Protein AF-A0A2X2SPV6-F1 (afdb_monomer_lite)

pLDDT: mean 94.27, std 5.07, range [60.59, 97.88]

Sequence (86 aa):
MILKEIQQSIEAVTGEPLKGSLDNKKIFCGLARKHDNASQSKIAEYLQIPLSNISYYLKQHAILSKTIGYSYVFKQIEADLIHRCQ

Structure (mmCIF, N/CA/C/O backbone):
data_AF-A0A2X2SPV6-F1
#
_entry.id   AF-A0A2X2SPV6-F1
#
loop_
_atom_site.group_PDB
_atom_site.id
_atom_site.type_symbol
_atom_site.label_atom_id
_atom_site.label_alt_id
_atom_site.label_comp_id
_atom_site.label_asym_id
_atom_site.label_entity_id
_atom_site.label_seq_id
_atom_site.pdbx_PDB_ins_code
_atom_site.Cartn_x
_atom_site.Cartn_y
_atom_site.Cartn_z
_atom_site.occupancy
_atom_site.B_iso_or_equiv
_atom_site.auth_seq_id
_atom_site.auth_comp_id
_atom_site.auth_asym_id
_atom_site.auth_atom_id
_atom_site.pdbx_PDB_model_num
ATOM 1 N N . MET A 1 1 ? -14.890 3.668 -3.213 1.00 60.59 1 MET A N 1
ATOM 2 C CA . MET A 1 1 ? -14.888 2.410 -3.984 1.00 60.59 1 MET A CA 1
ATOM 3 C C . MET A 1 1 ? -13.481 2.035 -4.460 1.00 60.59 1 MET A C 1
ATOM 5 O O . MET A 1 1 ? -13.183 0.856 -4.471 1.00 60.59 1 MET A O 1
ATOM 9 N N . ILE A 1 2 ? -12.570 2.994 -4.689 1.00 87.19 2 ILE A N 1
ATOM 10 C CA . ILE A 1 2 ? -11.179 2.725 -5.112 1.00 87.19 2 ILE A CA 1
ATOM 11 C C . ILE A 1 2 ? -10.317 1.962 -4.085 1.00 87.19 2 ILE A C 1
ATOM 13 O O . ILE A 1 2 ? -9.504 1.138 -4.482 1.00 87.19 2 ILE A O 1
ATOM 17 N N . LEU A 1 3 ? -10.481 2.178 -2.772 1.00 93.81 3 LEU A N 1
ATOM 18 C CA . LEU A 1 3 ? -9.616 1.526 -1.765 1.00 93.81 3 LEU A CA 1
ATOM 19 C C . LEU A 1 3 ? -9.635 -0.011 -1.841 1.00 93.81 3 LEU A C 1
ATOM 21 O O . LEU A 1 3 ? -8.600 -0.643 -1.649 1.00 93.81 3 LEU A O 1
ATOM 25 N N . LYS A 1 4 ? -10.788 -0.602 -2.169 1.00 94.75 4 LYS A N 1
ATOM 26 C CA . LYS A 1 4 ? -10.914 -2.051 -2.345 1.00 94.75 4 LYS A CA 1
ATOM 27 C C . LYS A 1 4 ? -10.144 -2.534 -3.576 1.00 94.75 4 LYS A C 1
ATOM 29 O O . LYS A 1 4 ? -9.398 -3.500 -3.475 1.00 94.75 4 LYS A O 1
ATOM 34 N N . GLU A 1 5 ? -10.266 -1.825 -4.694 1.00 95.56 5 GLU A N 1
ATOM 35 C CA . GLU A 1 5 ? -9.563 -2.160 -5.939 1.00 95.56 5 GLU A CA 1
ATOM 36 C C . GLU A 1 5 ? -8.044 -2.007 -5.804 1.00 95.56 5 GLU A C 1
ATOM 38 O O . GLU A 1 5 ? -7.285 -2.844 -6.292 1.00 95.56 5 GLU A O 1
ATOM 43 N N . ILE A 1 6 ? -7.579 -0.998 -5.056 1.00 96.81 6 ILE A N 1
ATOM 44 C CA . ILE A 1 6 ? -6.155 -0.852 -4.717 1.00 96.81 6 ILE A CA 1
ATOM 45 C C . ILE A 1 6 ? -5.669 -2.071 -3.931 1.00 96.81 6 ILE A C 1
ATOM 47 O O . ILE A 1 6 ? -4.617 -2.619 -4.252 1.00 96.81 6 ILE A O 1
ATOM 51 N N . GLN A 1 7 ? -6.414 -2.503 -2.907 1.00 96.81 7 GLN A N 1
ATOM 52 C CA . GLN A 1 7 ? -6.045 -3.693 -2.141 1.00 96.81 7 GLN A CA 1
ATOM 53 C C . GLN A 1 7 ? -5.961 -4.924 -3.048 1.00 96.81 7 GLN A C 1
ATOM 55 O O . GLN A 1 7 ? -4.955 -5.627 -3.012 1.00 96.81 7 GLN A O 1
ATOM 60 N N . GLN A 1 8 ? -6.983 -5.161 -3.870 1.00 96.62 8 GLN A N 1
ATOM 61 C CA . GLN A 1 8 ? -7.025 -6.319 -4.762 1.00 96.62 8 GLN A CA 1
ATOM 62 C C . GLN A 1 8 ? -5.868 -6.319 -5.764 1.00 96.62 8 GLN A C 1
ATOM 64 O O . GLN A 1 8 ? -5.270 -7.366 -5.990 1.00 96.62 8 GLN A O 1
ATOM 69 N N . SER A 1 9 ? -5.503 -5.154 -6.302 1.00 97.31 9 SER A N 1
ATOM 70 C CA . SER A 1 9 ? -4.378 -5.035 -7.238 1.00 97.31 9 SER A CA 1
ATOM 71 C C . SER A 1 9 ? -3.038 -5.344 -6.564 1.00 97.31 9 SER A C 1
ATOM 73 O O . SER A 1 9 ? -2.187 -6.030 -7.126 1.00 97.31 9 SER A O 1
ATOM 75 N N . ILE A 1 10 ? -2.848 -4.888 -5.321 1.00 97.00 10 ILE A N 1
ATOM 76 C CA . ILE A 1 10 ? -1.646 -5.204 -4.533 1.00 97.00 10 ILE A CA 1
ATOM 77 C C . ILE A 1 10 ? -1.554 -6.708 -4.273 1.00 97.00 10 ILE A C 1
ATOM 79 O O . ILE A 1 10 ? -0.502 -7.305 -4.494 1.00 97.00 10 ILE A O 1
ATOM 83 N N . GLU A 1 11 ? -2.643 -7.317 -3.808 1.00 97.31 11 GLU A N 1
ATOM 84 C CA . GLU A 1 11 ? -2.678 -8.739 -3.457 1.00 97.31 11 GLU A CA 1
ATOM 85 C C . GLU A 1 11 ? -2.505 -9.629 -4.698 1.00 97.31 11 GLU A C 1
ATOM 87 O O . GLU A 1 11 ? -1.796 -10.630 -4.634 1.00 97.31 11 GLU A O 1
ATOM 92 N N . ALA A 1 12 ? -3.061 -9.231 -5.846 1.00 97.06 12 ALA A N 1
ATOM 93 C CA . ALA A 1 12 ? -2.904 -9.948 -7.110 1.00 97.06 12 ALA A CA 1
ATOM 94 C C . ALA A 1 12 ? -1.465 -9.906 -7.650 1.00 97.06 12 ALA A C 1
ATOM 96 O O . ALA A 1 12 ? -0.952 -10.926 -8.102 1.00 97.06 12 ALA A O 1
ATOM 97 N N . VAL A 1 13 ? -0.807 -8.743 -7.600 1.00 96.75 13 VAL A N 1
ATOM 98 C CA . VAL A 1 13 ? 0.543 -8.564 -8.163 1.00 96.75 13 VAL A CA 1
ATOM 99 C C . VAL A 1 13 ? 1.631 -9.108 -7.241 1.00 96.75 13 VAL A C 1
ATOM 101 O O . VAL A 1 13 ? 2.612 -9.677 -7.711 1.00 96.75 13 VAL A O 1
ATOM 104 N N . THR A 1 14 ? 1.482 -8.934 -5.927 1.00 94.56 14 THR A N 1
ATOM 105 C CA . THR A 1 14 ? 2.503 -9.367 -4.957 1.00 94.56 14 THR A CA 1
ATOM 106 C C . THR A 1 14 ? 2.306 -10.802 -4.479 1.00 94.56 14 THR A C 1
ATOM 108 O O . THR A 1 14 ? 3.248 -11.399 -3.967 1.00 94.56 14 THR A O 1
ATOM 111 N N . GLY A 1 15 ? 1.098 -11.358 -4.619 1.00 94.75 15 GLY A N 1
ATOM 112 C CA . GLY A 1 15 ? 0.732 -12.651 -4.038 1.00 94.75 15 GLY A CA 1
ATOM 113 C C . GLY A 1 15 ? 0.637 -12.635 -2.508 1.00 94.75 15 GLY A C 1
ATOM 114 O O . GLY A 1 15 ? 0.427 -13.681 -1.897 1.00 94.75 15 GLY A O 1
ATOM 115 N N . GLU A 1 16 ? 0.783 -11.465 -1.877 1.00 93.69 16 GLU A N 1
ATOM 116 C CA . GLU A 1 16 ? 0.792 -11.303 -0.427 1.00 93.69 16 GLU A CA 1
ATOM 117 C C . GLU A 1 16 ? -0.390 -10.457 0.057 1.00 93.69 16 GLU A C 1
ATOM 119 O O . GLU A 1 16 ? -0.729 -9.442 -0.559 1.00 93.69 16 GLU A O 1
ATOM 124 N N . PRO A 1 17 ? -0.985 -10.794 1.216 1.00 93.88 17 PRO A N 1
ATOM 125 C CA . PRO A 1 17 ? -2.062 -10.003 1.791 1.00 93.88 17 PRO A CA 1
ATOM 126 C C . PRO A 1 17 ? -1.583 -8.594 2.161 1.00 93.88 17 PRO A C 1
ATOM 128 O O . PRO A 1 17 ? -0.529 -8.415 2.782 1.00 93.88 17 PRO A O 1
ATOM 131 N N . LEU A 1 18 ? -2.415 -7.578 1.901 1.00 93.75 18 LEU A N 1
ATOM 132 C CA . LEU A 1 18 ? -2.094 -6.178 2.212 1.00 93.75 18 LEU A CA 1
ATOM 133 C C . LEU A 1 18 ? -1.738 -5.972 3.694 1.00 93.75 18 LEU A C 1
ATOM 135 O O . LEU A 1 18 ? -0.841 -5.203 4.043 1.00 93.75 18 LEU A O 1
ATOM 139 N N . LYS A 1 19 ? -2.434 -6.673 4.597 1.00 86.19 19 LYS A N 1
ATOM 140 C CA . LYS A 1 19 ? -2.211 -6.552 6.045 1.00 86.19 19 LYS A CA 1
ATOM 141 C C . LYS A 1 19 ? -0.870 -7.144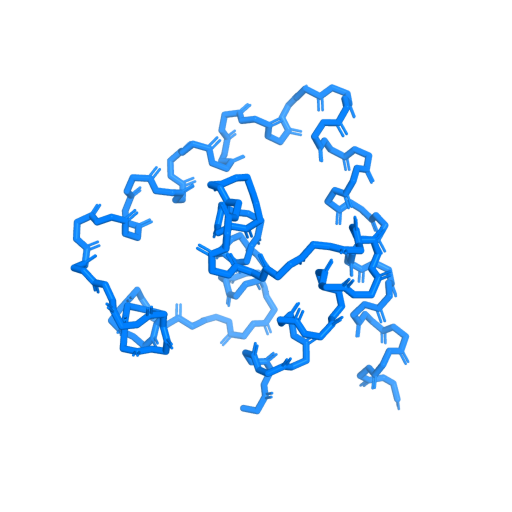 6.504 1.00 86.19 19 LYS A C 1
ATOM 143 O O . LYS A 1 19 ? -0.379 -6.710 7.550 1.00 86.19 19 LYS A O 1
ATOM 148 N N . GLY A 1 20 ? -0.282 -8.073 5.746 1.00 82.19 20 GLY A N 1
ATOM 149 C CA . GLY A 1 20 ? 0.933 -8.806 6.117 1.00 82.19 20 GLY A CA 1
ATOM 150 C C . GLY A 1 20 ? 2.241 -8.076 5.807 1.00 82.19 20 GLY A C 1
ATOM 151 O O . GLY A 1 20 ? 3.218 -8.262 6.525 1.00 82.19 20 GLY A O 1
ATOM 152 N N . SER A 1 21 ? 2.251 -7.189 4.807 1.00 92.31 21 SER A N 1
ATOM 153 C CA . SER A 1 21 ? 3.474 -6.530 4.329 1.00 92.31 21 SER A CA 1
ATOM 154 C C . SER A 1 21 ? 3.472 -5.021 4.594 1.00 92.31 21 SER A C 1
ATOM 156 O O . SER A 1 21 ? 2.525 -4.295 4.274 1.00 92.31 21 SER A O 1
ATOM 158 N N . LEU A 1 22 ? 4.558 -4.519 5.195 1.00 94.00 22 LEU A N 1
ATOM 159 C CA . LEU A 1 22 ? 4.753 -3.080 5.406 1.00 94.00 22 LEU A CA 1
ATOM 160 C C . LEU A 1 22 ? 4.923 -2.335 4.083 1.00 94.00 22 LEU A C 1
ATOM 162 O O . LEU A 1 22 ? 4.449 -1.206 3.965 1.00 94.00 22 LEU A O 1
ATOM 166 N N . ASP A 1 23 ? 5.576 -2.945 3.097 1.00 94.44 23 ASP A N 1
ATOM 167 C CA . ASP A 1 23 ? 5.756 -2.321 1.789 1.00 94.44 23 ASP A CA 1
ATOM 168 C C . ASP A 1 23 ? 4.435 -2.243 1.030 1.00 94.44 23 ASP A C 1
ATOM 170 O O . ASP A 1 23 ? 4.117 -1.180 0.493 1.00 94.44 23 ASP A O 1
ATOM 174 N N . ASN A 1 24 ? 3.595 -3.276 1.131 1.00 96.50 24 ASN A N 1
ATOM 175 C CA . ASN A 1 24 ? 2.239 -3.257 0.585 1.00 96.50 24 ASN A CA 1
ATOM 176 C C . ASN A 1 24 ? 1.395 -2.141 1.213 1.00 96.50 24 ASN A C 1
ATOM 178 O O . ASN A 1 24 ? 0.734 -1.394 0.494 1.00 96.50 24 ASN A O 1
ATOM 182 N N . LYS A 1 25 ? 1.479 -1.931 2.534 1.00 97.12 25 LYS A N 1
ATOM 183 C CA . LYS A 1 25 ? 0.801 -0.801 3.203 1.00 97.12 25 LYS A CA 1
ATOM 184 C C . LYS A 1 25 ? 1.303 0.560 2.716 1.00 97.12 25 LYS A C 1
ATOM 186 O O . LYS A 1 25 ? 0.498 1.473 2.531 1.00 97.12 25 LYS A O 1
ATOM 191 N N . LYS A 1 26 ? 2.611 0.713 2.477 1.00 97.81 26 LYS A N 1
ATOM 192 C CA . LYS A 1 26 ? 3.189 1.949 1.914 1.00 97.81 26 LYS A CA 1
ATOM 193 C C . LYS A 1 26 ? 2.687 2.196 0.490 1.00 97.81 26 LYS A C 1
ATOM 195 O O . LYS A 1 26 ? 2.263 3.310 0.190 1.00 97.81 26 LYS A O 1
ATOM 200 N N . ILE A 1 27 ? 2.693 1.163 -0.357 1.00 97.31 27 ILE A N 1
ATOM 201 C CA . ILE A 1 27 ? 2.192 1.231 -1.739 1.00 97.31 27 ILE A CA 1
ATOM 202 C C . ILE A 1 27 ? 0.704 1.590 -1.745 1.00 97.31 27 ILE A C 1
ATOM 204 O O . ILE A 1 27 ? 0.308 2.525 -2.439 1.00 97.31 27 ILE A O 1
ATOM 208 N N . PHE A 1 28 ? -0.096 0.924 -0.909 1.00 97.62 28 PHE A N 1
ATOM 209 C CA . PHE A 1 28 ? -1.520 1.206 -0.739 1.00 97.62 28 PHE A CA 1
ATOM 210 C C . PHE A 1 28 ? -1.777 2.673 -0.404 1.00 97.62 28 PHE A C 1
ATOM 212 O O . PHE A 1 28 ? -2.588 3.324 -1.057 1.00 97.62 28 PHE A O 1
ATOM 219 N N . CYS A 1 29 ? -1.051 3.219 0.577 1.00 96.88 29 CYS A N 1
ATOM 220 C CA . CYS A 1 29 ? -1.189 4.623 0.958 1.00 96.88 29 CYS A CA 1
ATOM 221 C C . CYS A 1 29 ? -0.837 5.566 -0.206 1.00 96.88 29 CYS A C 1
ATOM 223 O O . CYS A 1 29 ? -1.547 6.546 -0.431 1.00 96.88 29 CYS A O 1
ATOM 225 N N . GLY A 1 30 ? 0.227 5.265 -0.960 1.00 96.38 30 GLY A N 1
ATOM 226 C CA . GLY A 1 30 ? 0.629 6.034 -2.141 1.00 96.38 30 GLY A CA 1
ATOM 227 C C . GLY A 1 30 ? -0.449 6.059 -3.227 1.00 96.38 30 GLY A C 1
ATOM 228 O O . GLY A 1 30 ? -0.846 7.133 -3.682 1.00 96.38 30 GLY A O 1
ATOM 229 N N . LEU A 1 31 ? -0.987 4.891 -3.585 1.00 96.56 31 LEU A N 1
ATOM 230 C CA . LEU A 1 31 ? -2.048 4.763 -4.589 1.00 96.56 31 LEU A CA 1
ATOM 231 C C . LEU A 1 31 ? -3.355 5.418 -4.134 1.00 96.56 31 LEU A C 1
ATOM 233 O O . LEU A 1 31 ? -3.982 6.132 -4.913 1.00 96.56 31 LEU A O 1
ATOM 237 N N . ALA A 1 32 ? -3.735 5.256 -2.865 1.00 96.06 32 ALA A N 1
ATOM 238 C CA . ALA A 1 32 ? -4.951 5.851 -2.314 1.00 96.06 32 ALA A CA 1
ATOM 239 C C . ALA A 1 32 ? -4.909 7.386 -2.359 1.00 96.06 32 ALA A C 1
ATOM 241 O O . ALA A 1 32 ? -5.921 8.034 -2.630 1.00 96.06 32 ALA A O 1
ATOM 242 N N . ARG A 1 33 ? -3.731 7.983 -2.136 1.00 94.31 33 ARG A N 1
ATOM 243 C CA . ARG A 1 33 ? -3.536 9.430 -2.291 1.00 94.31 33 ARG A CA 1
ATOM 244 C C . ARG A 1 33 ? -3.519 9.866 -3.752 1.00 94.31 33 ARG A C 1
ATOM 246 O O . ARG A 1 33 ? -4.052 10.931 -4.043 1.00 94.31 33 ARG A O 1
ATOM 253 N N . LYS A 1 34 ? -2.927 9.068 -4.644 1.00 93.31 34 LYS A N 1
ATOM 254 C CA . LYS A 1 34 ? -2.784 9.401 -6.067 1.00 93.31 34 LYS A CA 1
ATOM 255 C C . LYS A 1 34 ? -4.100 9.294 -6.846 1.00 93.31 34 LYS A C 1
ATOM 257 O O . LYS A 1 34 ? -4.390 10.192 -7.625 1.00 93.31 34 LYS A O 1
ATOM 262 N N . HIS A 1 35 ? -4.884 8.237 -6.622 1.00 91.44 35 HIS A N 1
ATOM 263 C CA . HIS A 1 35 ? -6.050 7.897 -7.455 1.00 91.44 35 HIS A CA 1
ATOM 264 C C . HIS A 1 35 ? -7.409 8.142 -6.786 1.00 91.44 35 HIS A C 1
ATOM 266 O O . HIS A 1 35 ? -8.355 8.499 -7.474 1.00 91.44 35 HIS A O 1
ATOM 272 N N . ASP A 1 36 ? -7.527 8.004 -5.458 1.00 87.50 36 ASP A N 1
ATOM 273 C CA . ASP A 1 36 ? -8.796 8.255 -4.728 1.00 87.50 36 ASP A CA 1
ATOM 274 C C . ASP A 1 36 ? -8.820 9.629 -4.034 1.00 87.50 36 ASP A C 1
ATOM 276 O O . ASP A 1 36 ? -9.809 9.979 -3.393 1.00 87.50 36 ASP A O 1
ATOM 280 N N . ASN A 1 37 ? -7.699 10.368 -4.052 1.00 87.94 37 ASN A N 1
ATOM 281 C CA . ASN A 1 37 ? -7.440 11.523 -3.178 1.00 87.94 37 ASN A CA 1
ATOM 282 C C . ASN A 1 37 ? -7.875 11.269 -1.713 1.00 87.94 37 ASN A C 1
ATOM 284 O O . ASN A 1 37 ? -8.323 12.175 -1.005 1.00 87.94 37 ASN A O 1
ATOM 288 N N . ALA A 1 38 ? -7.767 10.020 -1.242 1.00 91.19 38 ALA A N 1
ATOM 289 C CA . ALA A 1 38 ? -8.324 9.608 0.040 1.00 91.19 38 ALA A CA 1
ATOM 290 C C . ALA A 1 38 ? -7.680 10.391 1.191 1.00 91.19 38 ALA A C 1
ATOM 292 O O . ALA A 1 38 ? -6.461 10.590 1.219 1.00 91.19 38 ALA A O 1
ATOM 293 N N . SER A 1 39 ? -8.477 10.833 2.165 1.00 94.19 39 SER A N 1
ATOM 294 C CA . SER A 1 39 ? -7.928 11.448 3.376 1.00 94.19 39 SER A CA 1
ATOM 295 C C . SER A 1 39 ? -7.131 10.416 4.177 1.00 94.19 39 SER A C 1
ATOM 297 O O . SER A 1 39 ? -7.436 9.222 4.150 1.00 94.19 39 SER A O 1
ATOM 299 N N . GLN A 1 40 ? -6.116 10.859 4.926 1.00 95.00 40 GLN A N 1
ATOM 300 C CA . GLN A 1 40 ? -5.348 9.939 5.773 1.00 95.00 40 GLN A CA 1
ATOM 301 C C . GLN A 1 40 ? -6.246 9.226 6.795 1.00 95.00 40 GLN A C 1
ATOM 303 O O . GLN A 1 40 ? -6.038 8.046 7.053 1.00 95.00 40 GLN A O 1
ATOM 308 N N . SER A 1 41 ? -7.279 9.903 7.308 1.00 95.75 41 SER A N 1
ATOM 309 C CA . SER A 1 41 ? -8.268 9.313 8.216 1.00 95.75 41 SER A CA 1
ATOM 310 C C . SER A 1 41 ? -9.058 8.181 7.560 1.00 95.75 41 SER A C 1
ATOM 312 O O . SER A 1 41 ? -9.193 7.120 8.157 1.00 95.75 41 SER A O 1
ATOM 314 N N . LYS A 1 42 ? -9.496 8.355 6.306 1.00 95.44 42 LYS A N 1
ATOM 315 C CA . LYS A 1 42 ? -10.196 7.309 5.541 1.00 95.44 42 LYS A CA 1
ATOM 316 C C . LYS A 1 42 ? -9.300 6.090 5.296 1.00 95.44 42 LYS A C 1
ATOM 318 O O . LYS A 1 42 ? -9.751 4.953 5.376 1.00 95.44 42 LYS A O 1
ATOM 323 N N . ILE A 1 43 ? -8.016 6.320 5.010 1.00 95.94 43 ILE A N 1
ATOM 324 C CA . ILE A 1 43 ? -7.027 5.244 4.836 1.00 95.94 43 ILE A CA 1
ATOM 325 C C . ILE A 1 43 ? -6.789 4.515 6.170 1.00 95.94 43 ILE A C 1
ATOM 327 O O . ILE A 1 43 ? -6.745 3.287 6.195 1.00 95.94 43 ILE A O 1
ATOM 331 N N . ALA A 1 44 ? -6.654 5.260 7.272 1.00 96.38 44 ALA A N 1
ATOM 332 C CA . ALA A 1 44 ? -6.466 4.719 8.618 1.00 96.38 44 ALA A CA 1
ATOM 333 C C . ALA A 1 44 ? -7.645 3.835 9.047 1.00 96.38 44 ALA A C 1
ATOM 335 O O . ALA A 1 44 ? -7.433 2.726 9.533 1.00 96.38 44 ALA A O 1
ATOM 336 N N . GLU A 1 45 ? -8.871 4.302 8.803 1.00 96.00 45 GLU A N 1
ATOM 337 C CA . GLU A 1 45 ? -10.107 3.559 9.049 1.00 96.00 45 GLU A CA 1
ATOM 338 C C . GLU A 1 45 ? -10.151 2.261 8.233 1.00 96.00 45 GLU A C 1
ATOM 340 O O . GLU A 1 45 ? -10.353 1.188 8.798 1.00 96.00 45 GLU A O 1
ATOM 345 N N . TYR A 1 46 ? -9.869 2.336 6.927 1.00 95.69 46 TYR A N 1
ATOM 346 C CA . TYR A 1 46 ? -9.863 1.165 6.045 1.00 95.69 46 TYR A CA 1
ATOM 347 C C . TYR A 1 46 ? -8.842 0.105 6.482 1.00 95.69 46 TYR A C 1
ATOM 349 O O . TYR A 1 46 ? -9.139 -1.089 6.527 1.00 95.69 46 TYR A O 1
ATOM 357 N N . LEU A 1 47 ? -7.624 0.536 6.821 1.00 94.25 47 LEU A N 1
ATOM 358 C CA . LEU A 1 47 ? -6.554 -0.357 7.267 1.00 94.25 47 LEU A CA 1
ATOM 359 C C . LEU A 1 47 ? -6.697 -0.785 8.736 1.00 94.25 47 LEU A C 1
ATOM 361 O O . LEU A 1 47 ? -5.984 -1.697 9.155 1.00 94.25 47 LEU A O 1
ATOM 365 N N . GLN A 1 48 ? -7.604 -0.159 9.494 1.00 95.31 48 GLN A N 1
ATOM 366 C CA . GLN A 1 48 ? -7.804 -0.347 10.934 1.00 95.31 48 GLN A CA 1
ATOM 367 C C . GLN A 1 48 ? -6.519 -0.118 11.746 1.00 95.31 48 GLN A C 1
ATOM 369 O O . GLN A 1 48 ? -6.139 -0.930 12.589 1.00 95.31 48 GLN A O 1
ATOM 374 N N . ILE A 1 49 ? -5.823 0.989 11.474 1.00 94.69 49 ILE A N 1
ATOM 375 C CA . ILE A 1 49 ? -4.562 1.359 12.139 1.00 94.69 49 ILE A CA 1
ATOM 376 C C . ILE A 1 49 ? -4.545 2.838 12.550 1.00 94.69 49 ILE A C 1
ATOM 378 O O . ILE A 1 49 ? -5.310 3.631 12.004 1.00 94.69 49 ILE A O 1
ATOM 382 N N . PRO A 1 50 ? -3.655 3.250 13.475 1.00 96.00 50 PRO A N 1
ATOM 383 C CA . PRO A 1 50 ? -3.542 4.648 13.883 1.00 96.00 50 PRO A CA 1
ATOM 384 C C . PRO A 1 50 ? -3.173 5.591 12.731 1.00 96.00 50 PRO A C 1
ATOM 386 O O . PRO A 1 50 ? -2.372 5.251 11.856 1.00 96.00 50 PRO A O 1
ATOM 389 N N . LEU A 1 51 ? -3.681 6.825 12.783 1.00 94.88 51 LEU A N 1
ATOM 390 C CA . LEU A 1 51 ? -3.401 7.867 11.786 1.00 94.88 51 LEU A CA 1
ATOM 391 C C . LEU A 1 51 ? -1.897 8.171 11.643 1.00 94.88 51 LEU A C 1
ATOM 393 O O . LEU A 1 51 ? -1.412 8.416 10.538 1.00 94.88 51 LEU A O 1
ATOM 397 N N . SER A 1 52 ? -1.145 8.104 12.746 1.00 94.75 52 SER A N 1
ATOM 398 C CA . SER A 1 52 ? 0.311 8.298 12.761 1.00 94.75 52 SER A CA 1
ATOM 399 C C . SER A 1 52 ? 1.042 7.316 11.839 1.00 94.75 52 SER A C 1
ATOM 401 O O . SER A 1 52 ? 2.011 7.698 11.175 1.00 94.75 52 SER A O 1
ATOM 403 N N . ASN A 1 53 ? 0.544 6.082 11.715 1.00 95.81 53 ASN A N 1
ATOM 404 C CA . ASN A 1 53 ? 1.111 5.084 10.814 1.00 95.81 53 ASN A CA 1
ATOM 405 C C . ASN A 1 53 ? 0.912 5.476 9.347 1.00 95.81 53 ASN A C 1
ATOM 407 O O . ASN A 1 53 ? 1.813 5.256 8.543 1.00 95.81 53 ASN A O 1
ATOM 411 N N . ILE A 1 54 ? -0.218 6.101 8.995 1.00 97.00 54 ILE A N 1
ATOM 412 C CA . ILE A 1 54 ? -0.484 6.549 7.618 1.00 97.00 54 ILE A CA 1
ATOM 413 C C . ILE A 1 54 ? 0.500 7.639 7.206 1.00 97.00 54 ILE A C 1
ATOM 415 O O . ILE A 1 54 ? 1.110 7.553 6.141 1.00 97.00 54 ILE A O 1
ATOM 419 N N . SER A 1 55 ? 0.717 8.629 8.076 1.00 95.69 55 SER A N 1
ATOM 420 C CA . SER A 1 55 ? 1.732 9.665 7.855 1.00 95.69 55 SER A CA 1
ATOM 421 C C . SER A 1 55 ? 3.130 9.065 7.663 1.00 95.69 55 SER A C 1
ATOM 423 O O . SER A 1 55 ? 3.848 9.444 6.733 1.00 95.69 55 SER A O 1
ATOM 425 N N . TYR A 1 56 ? 3.507 8.085 8.492 1.00 96.75 56 TYR A N 1
ATOM 426 C CA . TYR A 1 56 ? 4.772 7.367 8.343 1.00 96.75 56 TYR A CA 1
ATOM 427 C C . TYR A 1 56 ? 4.855 6.615 7.005 1.00 96.75 56 TYR A C 1
ATOM 429 O O . TYR A 1 56 ? 5.839 6.770 6.280 1.00 96.75 56 TYR A O 1
ATOM 437 N N . TYR A 1 57 ? 3.826 5.854 6.629 1.00 97.56 57 TYR A N 1
ATOM 438 C CA . TYR A 1 57 ? 3.806 5.088 5.382 1.00 97.56 57 TYR A CA 1
ATOM 439 C C . TYR A 1 57 ? 3.890 5.971 4.141 1.00 97.56 57 TYR A C 1
ATOM 441 O O . TYR A 1 57 ? 4.637 5.641 3.224 1.00 97.56 57 TYR A O 1
ATOM 449 N N . LEU A 1 58 ? 3.209 7.118 4.127 1.00 96.88 58 LEU A N 1
ATOM 450 C CA . LEU A 1 58 ? 3.303 8.085 3.033 1.00 96.88 58 LEU A CA 1
ATOM 451 C C . LEU A 1 58 ? 4.709 8.679 2.909 1.00 96.88 58 LEU A C 1
ATOM 453 O O . LEU A 1 58 ? 5.244 8.773 1.803 1.00 96.88 58 LEU A O 1
ATOM 457 N N . LYS A 1 59 ? 5.342 9.024 4.037 1.00 97.12 59 LYS A N 1
ATOM 458 C CA . LYS A 1 59 ? 6.730 9.506 4.044 1.00 97.12 59 LYS A CA 1
ATOM 459 C C . LYS A 1 59 ? 7.688 8.445 3.501 1.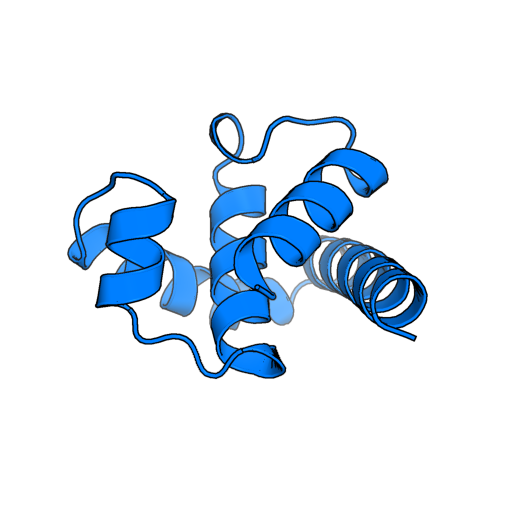00 97.12 59 LYS A C 1
ATOM 461 O O . LYS A 1 59 ? 8.540 8.758 2.676 1.00 97.12 59 LYS A O 1
ATOM 466 N N . GLN A 1 60 ? 7.535 7.193 3.933 1.00 97.81 60 GLN A N 1
ATOM 467 C CA . GLN A 1 60 ? 8.362 6.085 3.451 1.00 97.81 60 GLN A CA 1
ATOM 468 C C . GLN A 1 60 ? 8.120 5.789 1.969 1.00 97.81 60 GLN A C 1
ATOM 470 O O . GLN A 1 60 ? 9.080 5.607 1.230 1.00 97.81 60 GLN A O 1
ATOM 475 N N . HIS A 1 61 ? 6.867 5.811 1.511 1.00 97.12 61 HIS A N 1
ATOM 476 C CA . HIS A 1 61 ? 6.524 5.660 0.098 1.00 97.12 61 HIS A CA 1
ATOM 477 C C . HIS A 1 61 ? 7.234 6.709 -0.775 1.00 97.12 61 HIS A C 1
ATOM 479 O O . HIS A 1 61 ? 7.844 6.356 -1.781 1.00 97.12 61 HIS A O 1
ATOM 485 N N . ALA A 1 62 ? 7.231 7.983 -0.366 1.00 96.00 62 ALA A N 1
ATOM 486 C CA . ALA A 1 62 ? 7.903 9.062 -1.098 1.00 96.00 62 ALA A CA 1
ATOM 487 C C . ALA A 1 62 ? 9.437 8.910 -1.167 1.00 96.00 62 ALA A C 1
ATOM 489 O O . ALA A 1 62 ? 10.072 9.410 -2.097 1.00 96.00 62 ALA A O 1
ATOM 490 N N . ILE A 1 63 ? 10.042 8.237 -0.185 1.00 96.94 63 ILE A N 1
ATOM 491 C CA . ILE A 1 63 ? 11.476 7.922 -0.178 1.00 96.94 63 ILE A CA 1
ATOM 492 C C . ILE A 1 63 ? 11.748 6.712 -1.084 1.00 96.94 63 ILE A C 1
ATOM 494 O O . ILE A 1 63 ? 12.607 6.778 -1.961 1.00 96.94 63 ILE A O 1
ATOM 498 N N . LEU A 1 64 ?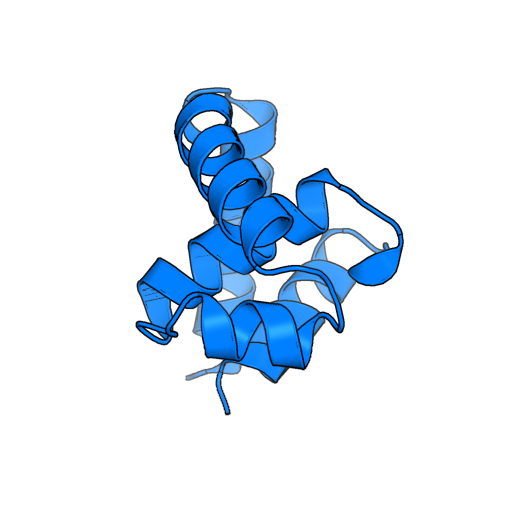 10.998 5.623 -0.893 1.00 96.50 64 LEU A N 1
ATOM 499 C CA . LEU A 1 64 ? 11.210 4.342 -1.571 1.00 96.50 64 LEU A CA 1
ATOM 500 C C . LEU A 1 64 ? 10.842 4.371 -3.055 1.00 96.50 64 LEU A C 1
ATOM 502 O O . LEU A 1 64 ? 11.452 3.641 -3.831 1.00 96.50 64 LEU A O 1
ATOM 506 N N . SER A 1 65 ? 9.922 5.240 -3.480 1.00 92.94 65 SER A N 1
ATOM 507 C CA . SER A 1 65 ? 9.543 5.417 -4.893 1.00 92.94 65 SER A CA 1
ATOM 508 C C . SER A 1 65 ? 10.709 5.805 -5.810 1.00 92.94 65 SER A C 1
ATOM 510 O O . SER A 1 65 ? 10.616 5.631 -7.025 1.00 92.94 65 SER A O 1
ATOM 512 N N . LYS A 1 66 ? 11.822 6.276 -5.232 1.00 93.75 66 LYS A N 1
ATOM 513 C CA . LYS A 1 66 ? 13.074 6.592 -5.934 1.00 93.75 66 LYS A CA 1
ATOM 514 C C . LYS A 1 66 ? 13.970 5.368 -6.157 1.00 93.75 66 LYS A C 1
ATOM 516 O O . LYS A 1 66 ? 14.925 5.448 -6.920 1.00 93.75 66 LYS A O 1
ATOM 521 N N . THR A 1 67 ? 13.692 4.250 -5.487 1.00 95.88 67 THR A N 1
ATOM 522 C CA . THR A 1 67 ? 14.460 3.005 -5.622 1.00 95.88 67 THR A CA 1
ATOM 523 C C . THR A 1 67 ? 13.893 2.147 -6.749 1.00 95.88 67 THR A C 1
ATOM 525 O O . THR A 1 67 ? 12.676 2.053 -6.912 1.00 95.88 67 THR A O 1
ATOM 528 N N . ILE A 1 68 ? 14.770 1.510 -7.530 1.00 93.81 68 ILE A N 1
ATOM 529 C CA . ILE A 1 68 ? 14.375 0.784 -8.748 1.00 93.81 68 ILE A CA 1
ATOM 530 C C . ILE A 1 68 ? 13.383 -0.342 -8.428 1.00 93.81 68 ILE A C 1
ATOM 532 O O . ILE A 1 68 ? 12.320 -0.401 -9.041 1.00 93.81 68 ILE A O 1
ATOM 536 N N . GLY A 1 69 ? 13.694 -1.194 -7.444 1.00 93.69 69 GLY A N 1
ATOM 537 C CA . GLY A 1 69 ? 12.860 -2.352 -7.098 1.00 93.69 69 GLY A CA 1
ATOM 538 C C . GLY A 1 69 ? 11.460 -1.960 -6.621 1.00 9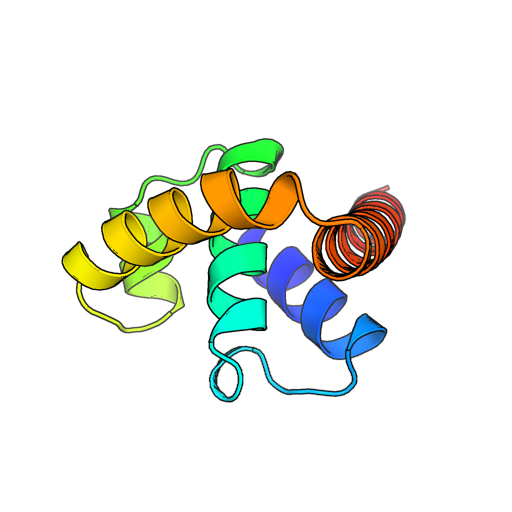3.69 69 GLY A C 1
ATOM 539 O O . GLY A 1 69 ? 10.464 -2.441 -7.155 1.00 93.69 69 GLY A O 1
ATOM 540 N N . TYR A 1 70 ? 11.369 -1.021 -5.678 1.00 95.50 70 TYR A N 1
ATOM 541 C CA . TYR A 1 70 ? 10.076 -0.553 -5.178 1.00 95.50 70 TYR A CA 1
ATOM 542 C C . TYR A 1 70 ? 9.268 0.175 -6.263 1.00 95.50 70 TYR A C 1
ATOM 544 O O . TYR A 1 70 ? 8.065 -0.041 -6.390 1.00 95.50 70 TYR A O 1
ATOM 552 N N . SER A 1 71 ? 9.922 1.020 -7.072 1.00 94.81 71 SER A N 1
ATOM 553 C CA . SER A 1 71 ? 9.273 1.740 -8.176 1.00 94.81 71 SER A CA 1
ATOM 554 C C . SER A 1 71 ? 8.713 0.785 -9.232 1.00 94.81 71 SER A C 1
ATOM 556 O O . SER A 1 71 ? 7.619 1.005 -9.748 1.00 94.81 71 SER A O 1
ATOM 558 N N . TYR A 1 72 ? 9.435 -0.299 -9.525 1.00 96.31 72 TYR A N 1
ATOM 559 C CA . TYR A 1 72 ? 8.988 -1.335 -10.450 1.00 96.31 72 TYR A CA 1
ATOM 560 C C . TYR A 1 72 ? 7.708 -2.020 -9.958 1.00 96.31 72 TYR A C 1
ATOM 562 O O . TYR A 1 72 ? 6.714 -2.037 -10.683 1.00 96.31 72 TYR A O 1
ATOM 570 N N . VAL A 1 73 ? 7.696 -2.489 -8.706 1.00 96.38 73 VAL A N 1
ATOM 571 C CA . VAL A 1 73 ? 6.512 -3.124 -8.099 1.00 96.38 73 VAL A CA 1
ATOM 572 C C . VAL A 1 73 ? 5.333 -2.149 -8.041 1.00 96.38 73 VAL A C 1
ATOM 574 O O . VAL A 1 73 ? 4.224 -2.494 -8.441 1.00 96.38 73 VAL A O 1
ATOM 577 N N . PHE A 1 74 ? 5.570 -0.900 -7.627 1.00 96.75 74 PHE A N 1
ATOM 578 C CA . PHE A 1 74 ? 4.540 0.141 -7.609 1.00 96.75 74 PHE A CA 1
ATOM 579 C C . PHE A 1 74 ? 3.888 0.336 -8.986 1.00 96.75 74 PHE A C 1
ATOM 581 O O . PHE A 1 74 ? 2.664 0.394 -9.077 1.00 96.75 74 PHE A O 1
ATOM 588 N N . LYS A 1 75 ? 4.687 0.413 -10.058 1.00 96.69 75 LYS A N 1
ATOM 589 C CA . LYS A 1 75 ? 4.176 0.596 -11.425 1.00 96.69 75 LYS A CA 1
ATOM 590 C C . LYS A 1 75 ? 3.372 -0.603 -11.919 1.00 96.69 75 LYS A C 1
ATOM 592 O O . LYS A 1 75 ? 2.392 -0.397 -12.625 1.00 96.69 75 LYS A O 1
ATOM 597 N N . GLN A 1 76 ? 3.759 -1.827 -11.558 1.00 97.88 76 GLN A N 1
ATOM 598 C CA . GLN A 1 76 ? 2.972 -3.013 -11.905 1.00 97.88 76 GLN A CA 1
ATOM 599 C C . GLN A 1 76 ? 1.593 -2.989 -11.240 1.00 97.88 76 GLN A C 1
ATOM 601 O O . GLN A 1 76 ? 0.586 -3.181 -11.913 1.00 97.88 76 GLN A O 1
ATOM 606 N N . ILE A 1 77 ? 1.548 -2.685 -9.940 1.00 97.31 77 ILE A N 1
ATOM 607 C CA . ILE A 1 77 ? 0.292 -2.574 -9.187 1.00 97.31 77 ILE A CA 1
ATOM 608 C C . ILE A 1 77 ? -0.571 -1.440 -9.746 1.00 97.31 77 ILE A C 1
ATOM 610 O O . ILE A 1 77 ? -1.780 -1.590 -9.884 1.00 97.31 77 ILE A O 1
ATOM 614 N N . GLU A 1 78 ? 0.039 -0.304 -10.086 1.00 96.56 78 GLU A N 1
ATOM 615 C CA . GLU A 1 78 ? -0.667 0.822 -10.695 1.00 96.56 78 GLU A CA 1
ATOM 616 C C . GLU A 1 78 ? -1.255 0.471 -12.069 1.00 96.56 78 GLU A C 1
ATOM 618 O O . GLU A 1 78 ? -2.384 0.857 -12.359 1.00 96.56 78 GLU A O 1
ATOM 623 N N . ALA A 1 79 ? -0.523 -0.273 -12.900 1.00 96.44 79 ALA A N 1
ATOM 624 C CA . ALA A 1 79 ? -1.017 -0.718 -14.198 1.00 96.44 79 ALA A CA 1
ATOM 625 C C . ALA A 1 79 ? -2.210 -1.680 -14.060 1.00 96.44 79 ALA A C 1
ATOM 627 O O . ALA A 1 79 ? -3.211 -1.504 -14.752 1.00 96.44 79 ALA A O 1
ATOM 628 N N . ASP A 1 80 ? -2.129 -2.645 -13.139 1.00 96.62 80 ASP A N 1
ATOM 629 C CA . ASP A 1 80 ? -3.233 -3.565 -12.833 1.00 96.62 80 ASP A CA 1
ATOM 630 C C . ASP A 1 80 ? -4.465 -2.811 -12.298 1.00 96.62 80 ASP A C 1
ATOM 632 O O . ASP A 1 80 ? -5.577 -3.030 -12.774 1.00 96.62 80 ASP A O 1
AT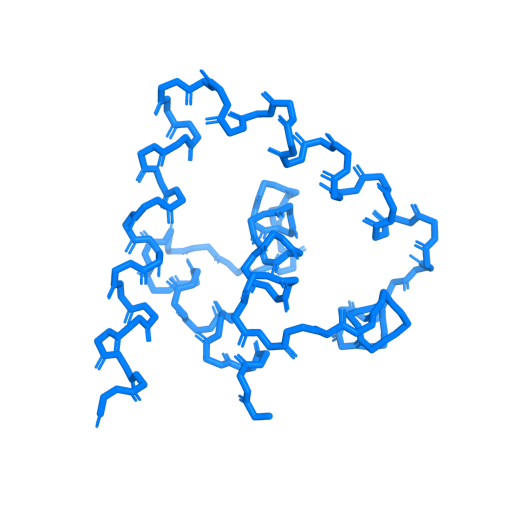OM 636 N N . LEU A 1 81 ? -4.268 -1.838 -11.398 1.00 95.69 81 LEU A N 1
ATOM 637 C CA . LEU A 1 81 ? -5.344 -0.987 -10.880 1.00 95.69 81 LEU A CA 1
ATOM 638 C C . LEU A 1 81 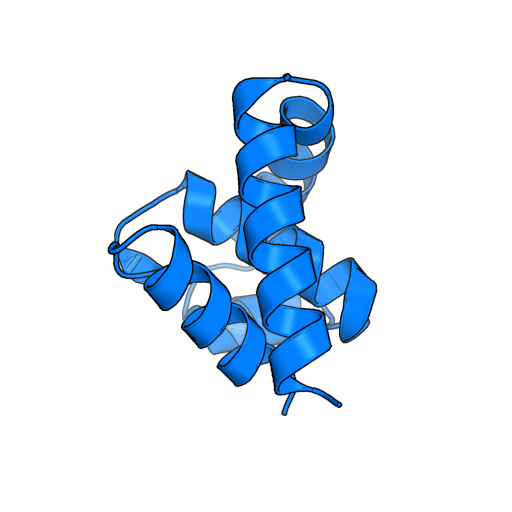? -6.060 -0.215 -11.994 1.00 95.69 81 LEU A C 1
ATOM 640 O O . LEU A 1 81 ? -7.290 -0.180 -12.021 1.00 95.69 81 LEU A O 1
ATOM 644 N N . ILE A 1 82 ? -5.300 0.410 -12.900 1.00 93.94 82 ILE A N 1
ATOM 645 C CA . ILE A 1 82 ? -5.866 1.144 -14.039 1.00 93.94 82 ILE A CA 1
ATOM 646 C C . ILE A 1 82 ? -6.675 0.190 -14.918 1.00 93.94 82 ILE A C 1
ATOM 648 O O . ILE A 1 82 ? -7.787 0.536 -15.296 1.00 93.94 82 ILE A O 1
ATOM 652 N N . HIS A 1 83 ? -6.159 -1.010 -15.195 1.00 92.75 83 HIS A N 1
ATOM 653 C CA . HIS A 1 83 ? -6.869 -2.007 -15.992 1.00 92.75 83 HIS A CA 1
ATOM 654 C C . HIS A 1 83 ? -8.181 -2.472 -15.340 1.00 92.75 83 HIS A C 1
ATOM 656 O O . HIS A 1 83 ? -9.180 -2.618 -16.034 1.00 92.75 83 HIS A O 1
ATOM 662 N N . ARG A 1 84 ? -8.213 -2.657 -14.013 1.00 90.31 84 ARG A N 1
ATOM 663 C CA . ARG A 1 84 ? -9.434 -3.038 -13.274 1.00 90.31 84 ARG A CA 1
ATOM 664 C C . ARG A 1 84 ? -10.500 -1.947 -13.228 1.00 90.31 84 ARG A C 1
ATOM 666 O O . ARG A 1 84 ? -11.672 -2.258 -13.051 1.00 90.31 84 ARG A O 1
ATOM 673 N N . CYS A 1 85 ? -10.085 -0.685 -13.288 1.00 86.00 85 CYS A N 1
ATOM 674 C CA . CYS A 1 85 ? -10.966 0.475 -13.146 1.00 86.00 85 CYS A CA 1
ATOM 675 C C . CYS A 1 85 ? -11.414 1.079 -14.493 1.00 86.00 85 CYS A C 1
ATOM 677 O O . CYS A 1 85 ? -12.074 2.120 -14.480 1.00 86.00 85 CYS A O 1
ATOM 679 N N . GLN A 1 86 ? -11.031 0.466 -15.619 1.00 76.31 86 GLN A N 1
ATOM 680 C CA . GLN A 1 86 ? -11.552 0.752 -16.963 1.00 76.31 86 GLN A CA 1
ATOM 681 C C . GLN A 1 86 ? -12.915 0.092 -17.171 1.00 76.31 86 GLN A C 1
ATOM 683 O O . GLN A 1 86 ? -13.770 0.753 -17.802 1.00 76.31 86 GLN A O 1
#

Radius of gyration: 11.63 Å; chains: 1; bounding box: 29×24×31 Å

Organism: Capnocytophaga ochracea (NCBI:txid1018)

Foldseek 3Di:
DLLVLLQVLLCVLVVDHCLPDLLSLLLSLVCCCVPVVDDLVRSCVVSVHDSVSSVVSPVVNVVCCPPPVSVVSSVSSVVSSVVVVD

Secondary structure (DSSP, 8-state):
-HHHHHHHHHHHHHSS-TTT-HHHHHHHHHHHHHHS---HHHHHHHHTS-HHHHHHHHHHHHHHTTSHHHHHHHHHHHHHHHHHT-